Protein AF-A0A7C9DXU3-F1 (afdb_monomer)

Sequence (164 aa):
LSEAEIEELIAELLEVESKAAEAQEALEKESLEKVEREVREELAENLQGDDLEKAVADEMATFREEWEASLDELETESAHLLEQLDGAGIDLPSIYKWIDSRAPNGCCTEAWKKRAHWVGSEITNDVVESIKDAEKHLQILRPVRSKNGKILEEGASGYLGKKV

Organism: Opuntia streptacantha (NCBI:txid393608)

Foldseek 3Di:
DDPVVLVVLLVVLLVLVQVLVVLVVCVDPVNLVVVLVVQLVVLVVPDDDPRSVVSSVVVSVVVNVVSVVSNVVSVVVSVVSVVVCVVVVHDPVVSVVVCLVVPVPDHDDPVVCVVCVCPPDDCDVVNVVVVVVVVVVVCVVDVQDDDPNDTQDQPPVNDRDDDD

Radius of gyration: 26.49 Å; Cα contacts (8 Å, |Δi|>4): 70; chains: 1; bounding box: 81×39×59 Å

Solvent-accessible surface area (backbone atoms only — not comparable to full-atom values): 9588 Å² total; per-residue (Å²): 124,54,74,66,58,49,53,48,53,51,52,50,40,53,51,38,52,52,51,34,52,50,37,52,52,56,68,30,69,71,44,42,55,52,51,52,49,53,50,41,60,61,46,52,78,83,35,61,68,71,63,30,57,49,50,43,51,53,52,55,47,51,55,47,52,54,40,50,52,50,32,55,51,31,54,51,51,41,54,51,50,52,50,55,39,49,75,65,69,50,57,63,72,59,51,54,52,52,51,65,74,52,48,95,79,74,76,85,52,70,75,53,53,68,67,46,67,61,71,85,56,77,84,48,68,70,57,55,51,51,52,52,51,50,50,53,50,48,44,70,78,52,64,77,54,64,63,94,91,43,80,51,81,66,48,99,83,71,55,80,75,78,83,128

pLDDT: mean 78.52, std 17.08, range [33.66, 97.31]

Mean predicted aligned error: 15.47 Å

Nearest PDB structures (foldseek):
  4ilo-assembly1_A  TM=4.794E-01  e=4.467E+00  Chlamydia trachomatis L2/434/Bu
  4ddj-assembly1_A  TM=4.647E-01  e=8.688E+00  Homo sapiens

Secondary structure (DSSP, 8-state):
--HHHHHHHHHHHHHHHHHHHHHHHHTSHHHHHHHHHHHHHHHTTT--THHHHHHHHHHHHHHHHHHHHHHHHHHHHHHHHHHHHHHTT--HHHHHHHHHHHTTTT---HHHHHHHTTTT----HHHHHHHHHHHHHHHHHS---EETTEE----TT-------

InterPro domains:
  IPR044574 ATPase ARIP4-like [PTHR45797] (1-163)

Structure (mmCIF, N/CA/C/O backbone):
data_AF-A0A7C9DXU3-F1
#
_entry.id   AF-A0A7C9DXU3-F1
#
loop_
_atom_site.group_PDB
_atom_site.id
_atom_site.type_symbol
_atom_site.label_atom_id
_atom_site.label_alt_id
_atom_site.label_comp_id
_atom_site.label_asym_id
_atom_site.label_entity_id
_atom_site.label_seq_id
_atom_site.pdbx_PDB_ins_code
_atom_site.Cartn_x
_atom_site.Cartn_y
_atom_site.Cartn_z
_atom_site.occupancy
_atom_site.B_iso_or_equiv
_atom_site.auth_seq_id
_atom_site.auth_comp_id
_atom_site.auth_asym_id
_atom_site.auth_atom_id
_atom_site.pdbx_PDB_model_num
ATOM 1 N N . LEU A 1 1 ? 3.133 -2.333 -30.162 1.00 70.44 1 LEU A N 1
ATOM 2 C CA . LEU A 1 1 ? 2.578 -1.091 -29.602 1.00 70.44 1 LEU A CA 1
ATOM 3 C C . LEU A 1 1 ? 3.208 0.094 -30.314 1.00 70.44 1 LEU A C 1
ATOM 5 O O . LEU A 1 1 ? 4.371 0.009 -30.704 1.00 70.44 1 LEU A O 1
ATOM 9 N N . SER A 1 2 ? 2.437 1.145 -30.551 1.00 83.06 2 SER A N 1
ATOM 10 C CA . SER A 1 2 ? 2.939 2.457 -30.951 1.00 83.06 2 SER A CA 1
ATOM 11 C C . SER A 1 2 ? 3.618 3.153 -29.767 1.00 83.06 2 SER A C 1
ATOM 13 O O . SER A 1 2 ? 3.392 2.786 -28.620 1.00 83.06 2 SER A O 1
ATOM 15 N N . GLU A 1 3 ? 4.440 4.169 -30.031 1.00 78.31 3 GLU A N 1
ATOM 16 C CA . GLU A 1 3 ? 5.101 4.950 -28.973 1.00 78.31 3 GLU A CA 1
ATOM 17 C C . GLU A 1 3 ? 4.089 5.588 -28.005 1.00 78.31 3 GLU A C 1
ATOM 19 O O . GLU A 1 3 ? 4.308 5.569 -26.801 1.00 78.31 3 GLU A O 1
ATOM 24 N N . ALA A 1 4 ? 2.938 6.047 -28.508 1.00 82.69 4 ALA A N 1
ATOM 25 C CA . ALA A 1 4 ? 1.871 6.616 -27.685 1.00 82.69 4 ALA A CA 1
ATOM 26 C C . ALA A 1 4 ? 1.201 5.578 -26.766 1.00 82.69 4 ALA A C 1
ATOM 28 O O . ALA A 1 4 ? 0.966 5.863 -25.599 1.00 82.69 4 ALA A O 1
ATOM 29 N N . GLU A 1 5 ? 0.942 4.366 -27.269 1.00 82.94 5 GLU A N 1
ATOM 30 C CA . GLU A 1 5 ? 0.397 3.263 -26.454 1.00 82.94 5 GLU A CA 1
ATOM 31 C C . GLU A 1 5 ? 1.388 2.836 -25.358 1.00 82.94 5 GLU A C 1
ATOM 33 O O . GLU A 1 5 ? 0.993 2.442 -24.268 1.00 82.94 5 GLU A O 1
ATOM 38 N N . ILE A 1 6 ? 2.693 2.931 -25.632 1.00 81.00 6 ILE A N 1
ATOM 39 C CA . ILE A 1 6 ? 3.739 2.652 -24.644 1.00 81.00 6 ILE A CA 1
ATOM 40 C C . ILE A 1 6 ? 3.765 3.733 -23.560 1.00 81.00 6 ILE A C 1
ATOM 42 O O . ILE A 1 6 ? 3.862 3.412 -22.379 1.00 81.00 6 ILE A O 1
ATOM 46 N N . GLU A 1 7 ? 3.676 5.009 -23.941 1.00 82.38 7 GLU A N 1
ATOM 47 C CA . GLU A 1 7 ? 3.595 6.105 -22.972 1.00 82.38 7 GLU A CA 1
ATOM 48 C C . GLU A 1 7 ? 2.342 6.009 -22.091 1.00 82.38 7 GLU A C 1
ATOM 50 O O . GLU A 1 7 ? 2.424 6.315 -20.902 1.00 82.38 7 GLU A O 1
ATOM 55 N N . GLU A 1 8 ? 1.215 5.560 -22.650 1.00 87.25 8 GLU A N 1
ATOM 56 C CA . GLU A 1 8 ? -0.031 5.318 -21.917 1.00 87.25 8 GLU A CA 1
ATOM 57 C C . GLU A 1 8 ? 0.126 4.193 -20.887 1.00 87.25 8 GLU A C 1
ATOM 59 O O . GLU A 1 8 ? -0.136 4.423 -19.709 1.00 87.25 8 GLU A O 1
ATOM 64 N N . LEU A 1 9 ? 0.674 3.035 -21.279 1.00 87.56 9 LEU A N 1
ATOM 65 C CA . LEU A 1 9 ? 0.946 1.929 -20.349 1.00 87.56 9 LEU A CA 1
ATOM 66 C C . LEU A 1 9 ? 1.915 2.321 -19.228 1.00 87.56 9 LEU A C 1
ATOM 68 O O . LEU A 1 9 ? 1.762 1.889 -18.089 1.00 87.56 9 LEU A O 1
ATOM 72 N N . ILE A 1 10 ? 2.930 3.138 -19.529 1.00 84.44 10 ILE A N 1
ATOM 73 C CA . ILE A 1 10 ? 3.857 3.624 -18.500 1.00 84.44 10 ILE A CA 1
ATOM 74 C C . ILE A 1 10 ? 3.148 4.606 -17.556 1.00 84.44 10 ILE A C 1
ATOM 76 O O . ILE A 1 10 ? 3.414 4.588 -16.356 1.00 84.44 10 ILE A O 1
ATOM 80 N N . ALA A 1 11 ? 2.267 5.470 -18.067 1.00 87.38 11 ALA A N 1
ATOM 81 C CA . ALA A 1 11 ? 1.492 6.382 -17.230 1.00 87.38 11 ALA A CA 1
ATOM 82 C C . ALA A 1 11 ? 0.535 5.623 -16.299 1.00 87.38 11 ALA A C 1
ATOM 84 O O . ALA A 1 11 ? 0.473 5.939 -15.113 1.00 87.38 11 ALA A O 1
ATOM 85 N N . GLU A 1 12 ? -0.141 4.599 -16.820 1.00 90.69 12 GLU A N 1
ATOM 86 C CA . GLU A 1 12 ? -1.017 3.711 -16.053 1.00 90.69 12 GLU A CA 1
ATOM 87 C C . GLU A 1 12 ? -0.231 2.956 -14.973 1.00 90.69 12 GLU A C 1
ATOM 89 O O . GLU A 1 12 ? -0.598 3.000 -13.801 1.00 90.69 12 GLU A O 1
ATOM 94 N N . LEU A 1 13 ? 0.927 2.381 -15.324 1.00 88.38 13 LEU A N 1
ATOM 95 C CA . LEU A 1 13 ? 1.818 1.726 -14.363 1.00 88.38 13 LEU A CA 1
ATOM 96 C C . LEU A 1 13 ? 2.234 2.676 -13.233 1.00 88.38 13 LEU A C 1
ATOM 98 O O . LEU A 1 13 ? 2.216 2.296 -12.068 1.00 88.38 13 LEU A O 1
ATOM 102 N N . LEU A 1 14 ? 2.597 3.919 -13.558 1.00 87.19 14 LEU A N 1
ATOM 103 C CA . LEU A 1 14 ? 2.976 4.913 -12.551 1.00 87.19 14 LEU A CA 1
ATOM 104 C C . LEU A 1 14 ? 1.818 5.272 -11.612 1.00 87.19 14 LEU A C 1
ATOM 106 O O . LEU A 1 14 ? 2.049 5.505 -10.426 1.00 87.19 14 LEU A O 1
ATOM 110 N N . GLU A 1 15 ? 0.590 5.331 -12.125 1.00 88.69 15 GLU A N 1
ATOM 111 C CA . GLU A 1 15 ? -0.597 5.584 -11.310 1.00 88.69 15 GLU A CA 1
ATOM 112 C C . GLU A 1 15 ? -0.886 4.412 -10.363 1.00 88.69 15 GLU A C 1
ATOM 114 O O . GLU A 1 15 ? -1.110 4.634 -9.171 1.00 88.69 15 GLU A O 1
ATOM 119 N N . VAL A 1 16 ? -0.831 3.178 -10.873 1.00 90.75 16 VAL A N 1
ATOM 120 C CA . VAL A 1 16 ? -1.022 1.949 -10.086 1.00 90.75 16 VAL A CA 1
ATOM 121 C C . VAL A 1 16 ? 0.037 1.839 -8.989 1.00 90.75 16 VAL A C 1
ATOM 123 O O . VAL A 1 16 ? -0.306 1.658 -7.824 1.00 90.75 16 VAL A O 1
ATOM 126 N N . GLU A 1 17 ? 1.311 2.050 -9.320 1.00 88.75 17 GLU A N 1
ATOM 127 C CA . GLU A 1 17 ? 2.415 2.049 -8.350 1.00 88.75 17 GLU A CA 1
ATOM 128 C C . GLU A 1 17 ? 2.267 3.155 -7.292 1.00 88.75 17 GLU A C 1
ATOM 130 O O . GLU A 1 17 ? 2.573 2.947 -6.117 1.00 88.75 17 GLU A O 1
ATOM 135 N N . SER A 1 18 ? 1.763 4.335 -7.675 1.00 87.50 18 SER A N 1
ATOM 136 C CA . SER A 1 18 ? 1.481 5.410 -6.715 1.00 87.50 18 SER A CA 1
ATOM 137 C C . SER A 1 18 ? 0.385 5.005 -5.730 1.00 87.50 18 SER A C 1
ATOM 139 O O . SER A 1 18 ? 0.551 5.200 -4.527 1.00 87.50 18 SER A O 1
ATOM 141 N N . LYS A 1 19 ? -0.713 4.416 -6.216 1.00 90.38 19 LYS A N 1
ATOM 142 C CA . LYS A 1 19 ? -1.807 3.923 -5.365 1.00 90.38 19 LYS A CA 1
ATOM 143 C C . LYS A 1 19 ? -1.357 2.764 -4.477 1.00 90.38 19 LYS A C 1
ATOM 145 O O . LYS A 1 19 ? -1.731 2.719 -3.310 1.00 90.38 19 LYS A O 1
ATOM 150 N N . ALA A 1 20 ? -0.520 1.863 -4.995 1.00 90.81 20 ALA A N 1
ATOM 151 C CA . ALA A 1 20 ? 0.042 0.761 -4.218 1.00 90.81 20 ALA A CA 1
ATOM 152 C C . ALA A 1 20 ? 0.905 1.294 -3.066 1.00 90.81 20 ALA A C 1
ATOM 154 O O . ALA A 1 20 ? 0.775 0.842 -1.930 1.00 90.81 20 ALA A O 1
ATOM 155 N N . ALA A 1 21 ? 1.725 2.317 -3.328 1.00 89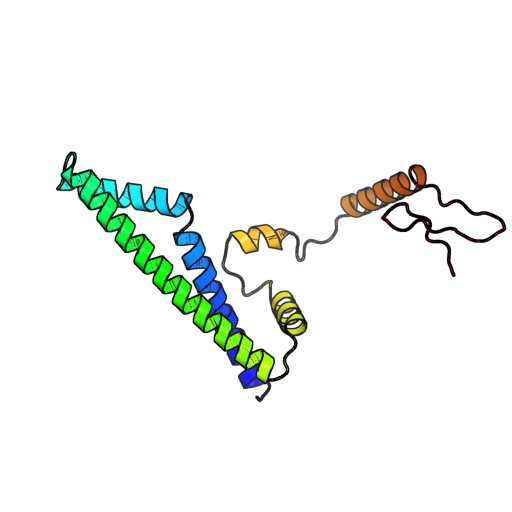.69 21 ALA A N 1
ATOM 156 C CA . ALA A 1 21 ? 2.510 2.980 -2.291 1.00 89.69 21 ALA A CA 1
ATOM 157 C C . ALA A 1 21 ? 1.631 3.663 -1.224 1.00 89.69 21 ALA A C 1
ATOM 159 O O . ALA A 1 21 ? 1.960 3.606 -0.042 1.00 89.69 21 ALA A O 1
ATOM 160 N N . GLU A 1 22 ? 0.512 4.279 -1.615 1.00 89.50 22 GLU A N 1
ATOM 161 C CA . GLU A 1 22 ? -0.457 4.862 -0.674 1.00 89.50 22 GLU A CA 1
ATOM 162 C C . GLU A 1 22 ? -1.141 3.791 0.190 1.00 89.50 22 GLU A C 1
ATOM 164 O O . GLU A 1 22 ? -1.244 3.959 1.406 1.00 89.50 22 GLU A O 1
ATOM 169 N N . ALA A 1 23 ? -1.560 2.670 -0.406 1.00 91.56 23 ALA A N 1
ATOM 170 C CA . ALA A 1 23 ? -2.142 1.544 0.325 1.00 91.56 23 ALA A CA 1
ATOM 171 C C . ALA A 1 23 ? -1.142 0.936 1.325 1.00 91.56 23 ALA A C 1
ATOM 173 O O . ALA A 1 23 ? -1.491 0.660 2.474 1.00 91.56 23 ALA A O 1
ATOM 174 N N . GLN A 1 24 ? 0.126 0.801 0.925 1.00 92.25 24 GLN A N 1
ATOM 175 C CA . GLN A 1 24 ? 1.204 0.378 1.820 1.00 92.25 24 GLN A CA 1
ATOM 176 C C . GLN A 1 24 ? 1.394 1.359 2.985 1.00 92.25 24 GLN A C 1
ATOM 178 O O . GLN A 1 24 ? 1.492 0.919 4.128 1.00 92.25 24 GLN A O 1
ATOM 183 N N . GLU A 1 25 ? 1.392 2.672 2.725 1.00 92.19 25 GLU A N 1
ATOM 184 C CA . GLU A 1 25 ? 1.489 3.711 3.762 1.00 92.19 25 GLU A CA 1
ATOM 185 C C . GLU A 1 25 ? 0.298 3.666 4.737 1.00 92.19 25 GLU A C 1
ATOM 187 O O . GLU A 1 25 ? 0.478 3.823 5.948 1.00 92.19 25 GLU A O 1
ATOM 192 N N . ALA A 1 26 ? -0.916 3.395 4.249 1.00 91.25 26 ALA A N 1
ATOM 193 C CA . ALA A 1 26 ? -2.107 3.234 5.086 1.00 91.25 26 ALA A CA 1
ATOM 194 C C . ALA A 1 26 ? -2.011 2.017 6.028 1.00 91.25 26 ALA A C 1
ATOM 196 O O . ALA A 1 26 ? -2.508 2.066 7.157 1.00 91.25 26 ALA A O 1
ATOM 197 N N . LEU A 1 27 ? -1.327 0.955 5.590 1.00 94.62 27 LEU A N 1
ATOM 198 C CA . LEU A 1 27 ? -1.056 -0.258 6.369 1.00 94.62 27 LEU A CA 1
ATOM 199 C C . LEU A 1 27 ? 0.187 -0.149 7.269 1.00 94.62 27 LEU A C 1
ATOM 201 O O . LEU A 1 27 ? 0.479 -1.071 8.038 1.00 94.62 27 LEU A O 1
ATOM 205 N N . GLU A 1 28 ? 0.925 0.963 7.229 1.00 94.88 28 GLU A N 1
ATOM 206 C CA . GLU A 1 28 ? 2.040 1.174 8.147 1.00 94.88 28 GLU A CA 1
ATOM 207 C C . GLU A 1 28 ? 1.565 1.323 9.596 1.00 94.88 28 GLU A C 1
ATOM 209 O O . GLU A 1 28 ? 0.483 1.825 9.904 1.00 94.88 28 GLU A O 1
ATOM 214 N N . LYS A 1 29 ? 2.432 0.916 10.528 1.00 91.62 29 LYS A N 1
ATOM 215 C CA . LYS A 1 29 ? 2.129 0.901 11.961 1.00 91.62 29 LYS A CA 1
ATOM 216 C C . LYS A 1 29 ? 1.660 2.263 12.490 1.00 91.62 29 LYS A C 1
ATOM 218 O O . LYS A 1 29 ? 0.710 2.307 13.262 1.00 91.62 29 LYS A O 1
ATOM 223 N N . GLU A 1 30 ? 2.326 3.351 12.103 1.00 92.19 30 GLU A N 1
ATOM 224 C CA . GLU A 1 30 ? 1.985 4.704 12.572 1.00 92.19 30 GLU A CA 1
ATOM 225 C C . GLU A 1 30 ? 0.599 5.140 12.071 1.00 92.19 30 GLU A C 1
ATOM 227 O O . GLU A 1 30 ? -0.201 5.676 12.842 1.00 92.19 30 GLU A O 1
ATOM 232 N N . SER A 1 31 ? 0.284 4.840 10.808 1.00 91.62 31 SER A N 1
ATOM 233 C CA . SER A 1 31 ? -1.028 5.084 10.206 1.00 91.62 31 SER A CA 1
ATOM 234 C C . SER A 1 31 ? -2.122 4.283 10.912 1.00 91.62 31 SER A C 1
ATOM 236 O O . SER A 1 31 ? -3.133 4.850 11.326 1.00 91.62 31 SER A O 1
ATOM 238 N N . LEU A 1 32 ? -1.891 2.988 11.141 1.00 94.94 32 LEU A N 1
ATOM 239 C CA . LEU A 1 32 ? -2.841 2.109 11.822 1.00 94.94 32 LEU A CA 1
ATOM 240 C C . LEU A 1 32 ? -3.087 2.521 13.278 1.00 94.94 32 LEU A C 1
ATOM 242 O O . LEU A 1 32 ? -4.233 2.518 13.715 1.00 94.94 32 LEU A O 1
ATOM 246 N N . GLU A 1 33 ? -2.050 2.909 14.025 1.00 94.94 33 GLU A N 1
ATOM 247 C CA . GLU A 1 33 ? -2.197 3.407 15.402 1.00 94.94 33 GLU A CA 1
ATOM 248 C C . GLU A 1 33 ? -3.010 4.710 15.451 1.00 94.94 33 GLU A C 1
ATOM 250 O O . GLU A 1 33 ? -3.786 4.940 16.385 1.00 94.94 33 GLU A O 1
ATOM 255 N N . LYS A 1 34 ? -2.853 5.573 14.439 1.00 96.06 34 LYS A N 1
ATOM 256 C CA . LYS A 1 34 ? -3.644 6.797 14.319 1.00 96.06 34 LYS A CA 1
ATOM 257 C C . LYS A 1 34 ? -5.119 6.478 14.064 1.00 96.06 34 LYS A C 1
ATOM 259 O O . LYS A 1 34 ? -5.954 7.000 14.800 1.00 96.06 34 LYS A O 1
ATOM 264 N N . VAL A 1 35 ? -5.416 5.623 13.085 1.00 95.88 35 VAL A N 1
ATOM 265 C CA . VAL A 1 35 ? -6.791 5.221 12.745 1.00 95.88 35 VAL A CA 1
ATOM 266 C C . VAL A 1 35 ? -7.444 4.475 13.908 1.00 95.88 35 VAL A C 1
ATOM 268 O O . VAL A 1 35 ? -8.563 4.799 14.281 1.00 95.88 35 VAL A O 1
ATOM 271 N N . GLU A 1 36 ? -6.736 3.556 14.569 1.00 95.81 36 GLU A N 1
ATOM 272 C CA . GLU A 1 36 ? -7.269 2.822 15.725 1.00 95.81 36 GLU A CA 1
ATOM 273 C C . GLU A 1 36 ? -7.684 3.761 16.861 1.00 95.81 36 GLU A C 1
ATOM 275 O O . GLU A 1 36 ? -8.703 3.546 17.520 1.00 95.81 36 GLU A O 1
ATOM 280 N N . ARG A 1 37 ? -6.904 4.816 17.107 1.00 96.31 37 ARG A N 1
ATOM 281 C CA . ARG A 1 37 ? -7.255 5.827 18.105 1.00 96.31 37 ARG A CA 1
ATOM 282 C C . ARG A 1 37 ? -8.511 6.597 17.708 1.00 96.31 37 ARG A C 1
ATOM 284 O O . ARG A 1 37 ? -9.372 6.769 18.561 1.00 96.31 37 ARG A O 1
ATOM 291 N N . GLU A 1 38 ? -8.616 7.029 16.454 1.00 96.44 38 GLU A N 1
ATOM 292 C CA . GLU A 1 38 ? -9.798 7.733 15.934 1.00 96.44 38 GLU A CA 1
ATOM 293 C C . GLU A 1 38 ? -11.051 6.843 16.040 1.00 96.44 38 GLU A C 1
ATOM 295 O O . GLU A 1 38 ? -12.041 7.241 16.650 1.00 96.44 38 GLU A O 1
ATOM 300 N N . VAL A 1 39 ? -10.962 5.585 15.596 1.00 95.81 39 VAL A N 1
ATOM 301 C CA . VAL A 1 39 ? -12.036 4.581 15.704 1.00 95.81 39 VAL A CA 1
ATOM 302 C C . VAL A 1 39 ? -12.430 4.328 17.162 1.00 95.81 39 VAL A C 1
ATOM 304 O O . VAL A 1 39 ? -13.614 4.274 17.495 1.00 95.81 39 VAL A O 1
ATOM 307 N N . ARG A 1 40 ? -11.455 4.195 18.071 1.00 96.00 40 ARG A N 1
ATOM 308 C CA . ARG A 1 40 ? -11.734 3.996 19.501 1.00 96.00 40 ARG A CA 1
ATOM 309 C C . ARG A 1 40 ? -12.417 5.215 20.120 1.00 96.00 40 ARG A C 1
ATOM 311 O O . ARG A 1 40 ? -13.314 5.031 20.939 1.00 96.00 40 ARG A O 1
ATOM 318 N N . GLU A 1 41 ? -12.006 6.429 19.758 1.00 96.00 41 GLU A N 1
ATOM 319 C CA . GLU A 1 41 ? -12.636 7.669 20.228 1.00 96.00 41 GLU A CA 1
ATOM 320 C C . GLU A 1 41 ? -14.103 7.756 19.775 1.00 96.00 41 GLU A C 1
ATOM 322 O O . GLU A 1 41 ? -14.970 8.039 20.603 1.00 96.00 41 GLU A O 1
ATOM 327 N N . GLU A 1 42 ? -14.398 7.426 18.515 1.00 95.12 42 GLU A N 1
ATOM 328 C CA . GLU A 1 42 ? -15.762 7.432 17.968 1.00 95.12 42 GLU A CA 1
ATOM 329 C C . GLU A 1 42 ? -16.657 6.351 18.595 1.00 95.12 42 GLU A C 1
ATOM 331 O O . GLU A 1 42 ? -17.787 6.616 19.017 1.00 95.12 42 GLU A O 1
ATOM 336 N N . LEU A 1 43 ? -16.160 5.118 18.713 1.00 94.94 43 LEU A N 1
ATOM 337 C CA . LEU A 1 43 ? -16.944 4.009 19.260 1.00 94.94 43 LEU A CA 1
ATOM 338 C C . LEU A 1 43 ? -17.197 4.150 20.768 1.00 94.94 43 LEU A C 1
ATOM 340 O O . LEU A 1 43 ? -18.233 3.692 21.262 1.00 94.94 43 LEU A O 1
ATOM 344 N N . ALA A 1 44 ? -16.300 4.815 21.502 1.00 94.94 44 ALA A N 1
ATOM 345 C CA . ALA A 1 44 ? -16.444 5.054 22.938 1.00 94.94 44 ALA A CA 1
ATOM 346 C C . ALA A 1 44 ? -17.627 5.973 23.295 1.00 94.94 44 ALA A C 1
ATOM 348 O O . ALA A 1 44 ? -18.047 6.004 24.456 1.00 94.94 44 ALA A O 1
ATOM 349 N N . GLU A 1 45 ? -18.202 6.695 22.325 1.00 94.56 45 GLU A N 1
ATOM 350 C CA . GLU A 1 45 ? -19.436 7.460 22.538 1.00 94.56 45 GLU A CA 1
ATOM 351 C C . GLU A 1 45 ? -20.635 6.550 22.851 1.00 94.56 45 GLU A C 1
ATOM 353 O O . GLU A 1 45 ? -21.540 6.947 23.590 1.00 94.56 45 GLU A O 1
ATOM 358 N N . ASN A 1 46 ? -20.634 5.322 22.316 1.00 93.62 46 ASN A N 1
ATOM 359 C CA . ASN A 1 46 ? -21.776 4.405 22.362 1.00 93.62 46 ASN A CA 1
ATOM 360 C C . ASN A 1 46 ? -21.471 3.063 23.050 1.00 93.62 46 ASN A C 1
ATOM 362 O O . ASN A 1 46 ? -22.399 2.394 23.509 1.00 93.62 46 ASN A O 1
ATOM 366 N N . LEU A 1 47 ? -20.198 2.666 23.134 1.00 94.38 47 LEU A N 1
ATOM 367 C CA . LEU A 1 47 ? -19.745 1.377 23.665 1.00 94.38 47 LEU A CA 1
ATOM 368 C C . LEU A 1 47 ? -18.743 1.566 24.810 1.00 94.38 47 LEU A C 1
ATOM 370 O O . LEU A 1 47 ? -18.038 2.569 24.886 1.00 94.38 47 LEU A O 1
ATOM 374 N N . GLN A 1 48 ? -18.665 0.592 25.720 1.00 94.75 48 GLN A N 1
ATOM 375 C CA . GLN A 1 48 ? -17.735 0.616 26.854 1.00 94.75 48 GLN A CA 1
ATOM 376 C C . GLN A 1 48 ? -17.196 -0.783 27.165 1.00 94.75 48 GLN A C 1
ATOM 378 O O . GLN A 1 48 ? -17.865 -1.785 26.921 1.00 94.75 48 GLN A O 1
ATOM 383 N N . GLY A 1 49 ? -16.006 -0.840 27.770 1.00 93.38 49 GLY A N 1
ATOM 384 C CA . GLY A 1 49 ? -15.402 -2.089 28.239 1.00 93.38 49 GLY A CA 1
ATOM 385 C C . GLY A 1 49 ? -15.126 -3.074 27.102 1.00 93.38 49 GLY A C 1
ATOM 386 O O . GLY A 1 49 ? -14.650 -2.679 26.042 1.00 93.38 49 GLY A O 1
ATOM 387 N N . ASP A 1 50 ? -15.438 -4.349 27.323 1.00 94.50 50 ASP A N 1
ATOM 388 C CA . ASP A 1 50 ? -15.137 -5.426 26.371 1.00 94.50 50 ASP A CA 1
ATOM 389 C C . ASP A 1 50 ? -15.880 -5.270 25.031 1.00 94.50 50 ASP A C 1
ATOM 391 O O . ASP A 1 50 ? -15.344 -5.645 23.989 1.00 94.50 50 ASP A O 1
ATOM 395 N N . ASP A 1 51 ? -17.080 -4.678 25.036 1.00 94.44 51 ASP A N 1
ATOM 396 C CA . ASP A 1 51 ? -17.851 -4.425 23.811 1.00 94.44 51 ASP A CA 1
ATOM 397 C C . ASP A 1 51 ? -17.173 -3.366 22.926 1.00 94.44 51 ASP A C 1
ATOM 399 O O . ASP A 1 51 ? -17.194 -3.480 21.701 1.00 94.44 51 ASP A O 1
ATOM 403 N N . LEU A 1 52 ? -16.527 -2.366 23.541 1.00 94.25 52 LEU A N 1
ATOM 404 C CA . LEU A 1 52 ? -15.742 -1.355 22.829 1.00 94.25 52 LEU A CA 1
ATOM 405 C C . LEU A 1 52 ? -14.477 -1.968 22.225 1.00 94.25 52 LEU A C 1
ATOM 407 O O . L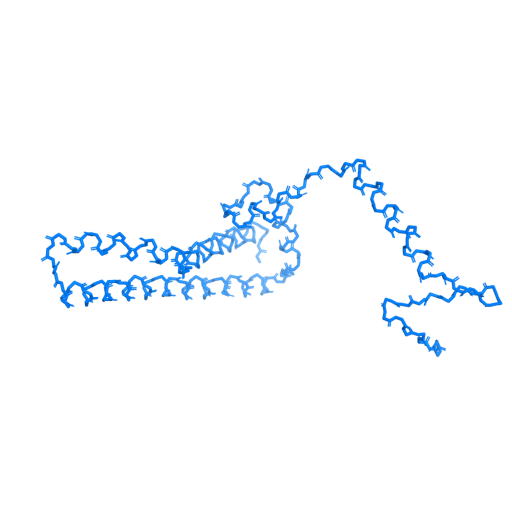EU A 1 52 ? -14.214 -1.774 21.044 1.00 94.25 52 LEU A O 1
ATOM 411 N N . GLU A 1 53 ? -13.712 -2.729 23.011 1.00 95.69 53 GLU A N 1
ATOM 412 C CA . GLU A 1 53 ? -12.474 -3.351 22.523 1.00 95.69 53 GLU A CA 1
ATOM 413 C C . GLU A 1 53 ? -12.745 -4.344 21.389 1.00 95.69 53 GLU A C 1
ATOM 415 O O . GLU A 1 53 ? -11.991 -4.397 20.417 1.00 95.69 53 GLU A O 1
ATOM 420 N N . LYS A 1 54 ? -13.854 -5.090 21.467 1.00 96.25 54 LYS A N 1
ATOM 421 C CA . LYS A 1 54 ? -14.273 -5.977 20.384 1.00 96.25 54 LYS A CA 1
ATOM 422 C C . LYS A 1 54 ? -14.646 -5.198 19.121 1.00 96.25 54 LYS A C 1
ATOM 424 O O . LYS A 1 54 ? -14.173 -5.551 18.049 1.00 96.25 54 LYS A O 1
ATOM 429 N N . ALA A 1 55 ? -15.454 -4.145 19.243 1.00 95.81 55 ALA A N 1
ATOM 430 C CA . ALA A 1 55 ? -15.857 -3.344 18.090 1.00 95.81 55 ALA A CA 1
ATOM 431 C C . ALA A 1 55 ? -14.657 -2.658 17.418 1.00 95.81 55 ALA A C 1
ATOM 433 O O . ALA A 1 55 ? -14.538 -2.705 16.201 1.00 95.81 55 ALA A O 1
ATOM 434 N N . VAL A 1 56 ? -13.720 -2.103 18.198 1.00 95.62 56 VAL A N 1
ATOM 435 C CA . VAL A 1 56 ? -12.473 -1.530 17.661 1.00 95.62 56 VAL A CA 1
ATOM 436 C C . VAL A 1 56 ? -11.655 -2.593 16.927 1.00 95.62 56 VAL A C 1
ATOM 438 O O . VAL A 1 56 ? -11.144 -2.329 15.842 1.00 95.62 56 VAL A O 1
ATOM 441 N N . ALA A 1 57 ? -11.528 -3.799 17.489 1.00 96.31 57 ALA A N 1
ATOM 442 C CA . ALA A 1 57 ? -10.794 -4.881 16.841 1.00 96.31 57 ALA A CA 1
ATOM 443 C C . ALA A 1 57 ? -11.449 -5.327 15.522 1.00 96.31 57 ALA A C 1
ATOM 445 O O . ALA A 1 57 ? -10.731 -5.520 14.542 1.00 96.31 57 ALA A O 1
ATOM 446 N N . ASP A 1 58 ? -12.778 -5.457 15.495 1.00 97.12 58 ASP A N 1
ATOM 447 C CA . ASP A 1 58 ? -13.546 -5.864 14.312 1.00 97.12 58 ASP A CA 1
ATOM 448 C C . ASP A 1 58 ? -13.466 -4.794 13.195 1.00 97.12 58 ASP A C 1
ATOM 450 O O . ASP A 1 58 ? -13.203 -5.125 12.036 1.00 97.12 58 ASP A O 1
ATOM 454 N N . GLU A 1 59 ? -13.600 -3.506 13.534 1.00 95.62 59 GLU A N 1
ATOM 455 C CA . GLU A 1 59 ? -13.452 -2.392 12.581 1.00 95.62 59 GLU A CA 1
ATOM 456 C C . GLU A 1 59 ? -12.021 -2.301 12.035 1.00 95.62 59 GLU A C 1
ATOM 458 O O . GLU A 1 59 ? -11.809 -2.224 10.827 1.00 95.62 59 GLU A O 1
ATOM 463 N N . MET A 1 60 ? -11.006 -2.392 12.902 1.00 97.31 60 MET A N 1
ATOM 464 C CA . MET A 1 60 ? -9.607 -2.354 12.464 1.00 97.31 60 MET A CA 1
ATOM 465 C C . MET A 1 60 ? -9.193 -3.593 11.665 1.00 97.31 60 MET A C 1
ATOM 467 O O . MET A 1 60 ? -8.253 -3.517 10.872 1.00 97.31 60 MET A O 1
ATOM 471 N N . ALA A 1 61 ? -9.833 -4.743 11.895 1.00 97.25 61 ALA A N 1
ATOM 472 C CA . ALA A 1 61 ? -9.656 -5.926 11.059 1.00 97.25 61 ALA A CA 1
ATOM 473 C C . ALA A 1 61 ? -10.237 -5.681 9.663 1.00 97.25 61 ALA A C 1
ATOM 475 O O . ALA A 1 61 ? -9.520 -5.854 8.685 1.00 97.25 61 ALA A O 1
ATOM 476 N N . THR A 1 62 ? -11.470 -5.175 9.585 1.00 96.88 62 THR A N 1
ATOM 477 C CA . THR A 1 62 ? -12.134 -4.836 8.315 1.00 96.88 62 THR A CA 1
ATOM 478 C C . THR A 1 62 ? -11.330 -3.804 7.522 1.00 96.88 62 THR A C 1
ATOM 480 O O . THR A 1 62 ? -11.031 -4.022 6.354 1.00 96.88 62 THR A O 1
ATOM 483 N N . PHE A 1 63 ? -10.882 -2.728 8.174 1.00 95.06 63 PHE A N 1
ATOM 484 C CA . PHE A 1 63 ? -10.046 -1.699 7.551 1.00 95.06 63 PHE A CA 1
ATOM 485 C C . PHE A 1 63 ? -8.758 -2.282 6.956 1.00 95.06 63 PHE A C 1
ATOM 487 O O . PHE A 1 63 ? -8.384 -1.952 5.834 1.00 95.06 63 PHE A O 1
ATOM 494 N N . ARG A 1 64 ? -8.069 -3.163 7.696 1.00 96.19 64 ARG A N 1
ATOM 495 C CA . ARG A 1 64 ? -6.860 -3.829 7.193 1.00 96.19 64 ARG A CA 1
ATOM 496 C C . ARG A 1 64 ? -7.167 -4.739 6.013 1.00 96.19 64 ARG A C 1
ATOM 498 O O . ARG A 1 64 ? -6.470 -4.642 5.014 1.00 96.19 64 ARG A O 1
ATOM 505 N N . GLU A 1 65 ? -8.207 -5.562 6.109 1.00 97.12 65 GLU A N 1
ATOM 506 C CA . GLU A 1 65 ? -8.616 -6.463 5.027 1.00 97.12 65 GLU A CA 1
ATOM 507 C C . GLU A 1 65 ? -8.953 -5.696 3.738 1.00 97.12 65 GLU A C 1
ATOM 509 O O . GLU A 1 65 ? -8.557 -6.121 2.657 1.00 97.12 65 GLU A O 1
ATOM 514 N N . GLU A 1 66 ? -9.630 -4.548 3.831 1.00 95.94 66 GLU A N 1
ATOM 515 C CA . GLU A 1 66 ? -9.953 -3.707 2.670 1.00 95.94 66 GLU A CA 1
ATOM 516 C C . GLU A 1 66 ? -8.702 -3.128 1.995 1.00 95.94 66 GLU A C 1
ATOM 518 O O . GLU A 1 66 ? -8.588 -3.148 0.765 1.00 95.94 66 GLU A O 1
ATOM 523 N N . TRP A 1 67 ? -7.745 -2.634 2.784 1.00 96.88 67 TRP A N 1
ATOM 524 C CA . TRP A 1 67 ? -6.485 -2.113 2.254 1.00 96.88 67 TRP A CA 1
ATOM 525 C C . TRP A 1 67 ? -5.569 -3.210 1.714 1.00 96.88 67 TRP A C 1
ATOM 527 O O . TRP A 1 67 ? -4.947 -3.005 0.676 1.00 96.88 67 TRP A O 1
ATOM 537 N N . GLU A 1 68 ? -5.505 -4.369 2.371 1.00 95.75 68 GLU A N 1
ATOM 538 C CA . GLU A 1 68 ? -4.760 -5.538 1.892 1.00 95.75 68 GLU A CA 1
ATOM 539 C C . GLU A 1 68 ? -5.347 -6.052 0.573 1.00 95.75 68 GLU A C 1
ATOM 541 O O . GLU A 1 68 ? -4.608 -6.246 -0.386 1.00 95.75 68 GLU A O 1
ATOM 546 N N . ALA A 1 69 ? -6.675 -6.171 0.470 1.00 96.38 69 ALA A N 1
ATOM 547 C CA . ALA A 1 69 ? -7.334 -6.560 -0.775 1.00 96.38 69 ALA A CA 1
ATOM 548 C C . ALA A 1 69 ? -7.085 -5.550 -1.909 1.00 96.38 69 ALA A C 1
ATOM 550 O O . ALA A 1 69 ? -6.843 -5.945 -3.049 1.00 96.38 69 ALA A O 1
ATOM 551 N N . SER A 1 70 ? -7.116 -4.251 -1.593 1.00 95.56 70 SER A N 1
ATOM 552 C CA . SER A 1 70 ? -6.801 -3.194 -2.561 1.00 95.56 70 SER A CA 1
ATOM 553 C C . SER A 1 70 ? -5.340 -3.260 -3.014 1.00 95.56 70 SER A C 1
ATOM 555 O O . SER A 1 70 ? -5.051 -3.073 -4.193 1.00 95.56 70 SER A O 1
ATOM 557 N N . LEU A 1 71 ? -4.412 -3.543 -2.094 1.00 94.81 71 LEU A N 1
ATOM 558 C CA . LEU A 1 71 ? -2.997 -3.707 -2.412 1.00 94.81 71 LEU A CA 1
ATOM 559 C C . LEU A 1 71 ? -2.764 -4.934 -3.303 1.00 94.81 71 LEU A C 1
ATOM 561 O O . LEU A 1 71 ? -2.078 -4.809 -4.312 1.00 94.81 71 LEU A O 1
ATOM 565 N N . ASP A 1 72 ? -3.384 -6.075 -2.994 1.00 96.56 72 ASP A N 1
ATOM 566 C CA . ASP A 1 72 ? -3.295 -7.298 -3.803 1.00 96.56 72 ASP A CA 1
ATOM 567 C C . ASP A 1 72 ? -3.788 -7.073 -5.248 1.00 96.56 72 ASP A C 1
ATOM 569 O O . ASP A 1 72 ? -3.187 -7.568 -6.211 1.00 96.56 72 ASP A O 1
ATOM 573 N N . GLU A 1 73 ? -4.879 -6.317 -5.425 1.00 96.88 73 GLU A N 1
ATOM 574 C CA . GLU A 1 73 ? -5.404 -5.952 -6.747 1.00 96.88 73 GLU A CA 1
ATOM 575 C C . GLU A 1 73 ? -4.412 -5.069 -7.516 1.00 96.88 73 GLU A C 1
ATOM 577 O O . GLU A 1 73 ? -4.074 -5.383 -8.660 1.00 96.88 73 GLU A O 1
ATOM 582 N N . LEU A 1 74 ? -3.881 -4.025 -6.871 1.00 95.38 74 LEU A N 1
ATOM 583 C CA . LEU A 1 74 ? -2.903 -3.110 -7.469 1.00 95.38 74 LEU A CA 1
ATOM 584 C C . LEU A 1 74 ? -1.583 -3.813 -7.818 1.00 95.38 74 LEU A C 1
ATOM 586 O O . LEU A 1 74 ? -1.002 -3.551 -8.870 1.00 95.38 74 LEU A O 1
ATOM 590 N N . GLU A 1 75 ? -1.110 -4.737 -6.980 1.00 93.62 75 GLU A N 1
ATOM 591 C CA . GLU A 1 75 ? 0.083 -5.543 -7.264 1.00 93.62 75 GLU A CA 1
ATOM 592 C C . GLU A 1 75 ? -0.145 -6.487 -8.453 1.00 93.62 75 GLU A C 1
ATOM 594 O O . GLU A 1 75 ? 0.738 -6.657 -9.300 1.00 93.62 75 GLU A O 1
ATOM 599 N N . THR A 1 76 ? -1.347 -7.061 -8.566 1.00 95.44 76 THR A N 1
ATOM 600 C CA . THR A 1 76 ? -1.733 -7.895 -9.713 1.00 95.44 76 THR A CA 1
ATOM 601 C C . THR A 1 76 ? -1.805 -7.073 -11.002 1.00 95.44 76 THR A C 1
ATOM 603 O O . THR A 1 76 ? -1.316 -7.511 -12.047 1.00 95.44 76 THR A O 1
ATOM 606 N N . GLU A 1 77 ? -2.385 -5.875 -10.937 1.00 94.75 77 GLU A N 1
ATOM 607 C CA . GLU A 1 77 ? -2.478 -4.944 -12.062 1.00 94.75 77 GLU A CA 1
ATOM 608 C C . GLU A 1 77 ? -1.092 -4.458 -12.507 1.00 94.75 77 GLU A C 1
ATOM 610 O O . GLU A 1 77 ? -0.768 -4.529 -13.695 1.00 94.75 77 GLU A O 1
ATOM 615 N N . SER A 1 78 ? -0.227 -4.072 -11.561 1.00 90.88 78 SER A N 1
ATOM 616 C CA . SER A 1 78 ? 1.166 -3.701 -11.842 1.00 90.88 78 SER A CA 1
ATOM 617 C C . SER A 1 78 ? 1.918 -4.841 -12.534 1.00 90.88 78 SER A C 1
ATOM 619 O O . SER A 1 78 ? 2.543 -4.636 -13.581 1.00 90.88 78 SER A O 1
ATOM 621 N N . ALA A 1 79 ? 1.795 -6.074 -12.028 1.00 92.00 79 ALA A N 1
ATOM 622 C CA . ALA A 1 79 ? 2.424 -7.238 -12.647 1.00 92.00 79 ALA A CA 1
ATOM 623 C C . ALA A 1 79 ? 1.941 -7.456 -14.092 1.00 92.00 79 ALA A C 1
ATOM 625 O O . ALA A 1 79 ? 2.747 -7.759 -14.976 1.00 92.00 79 ALA A O 1
ATOM 626 N N . HIS A 1 80 ? 0.645 -7.256 -14.351 1.00 93.31 80 HIS A N 1
ATOM 627 C CA . HIS A 1 80 ? 0.078 -7.374 -15.691 1.00 93.31 80 HIS A CA 1
ATOM 628 C C . HIS A 1 80 ? 0.586 -6.284 -16.648 1.00 93.31 80 HIS A C 1
ATOM 630 O O . HIS A 1 80 ? 0.928 -6.577 -17.796 1.00 93.31 80 HIS A O 1
ATOM 636 N N . LEU A 1 81 ? 0.674 -5.033 -16.191 1.00 91.12 81 LEU A N 1
ATOM 637 C CA . LEU A 1 81 ? 1.212 -3.920 -16.980 1.00 91.12 81 LEU A CA 1
ATOM 638 C C . LEU A 1 81 ? 2.691 -4.137 -17.318 1.00 91.12 81 LEU A C 1
ATOM 640 O O . LEU A 1 81 ? 3.108 -3.932 -18.460 1.00 91.12 81 LEU A O 1
ATOM 644 N N . LEU A 1 82 ? 3.479 -4.629 -16.361 1.00 89.38 82 LEU A N 1
ATOM 645 C CA . LEU A 1 82 ? 4.878 -4.989 -16.585 1.00 89.38 82 LEU A CA 1
ATOM 646 C C . LEU A 1 82 ? 5.033 -6.123 -17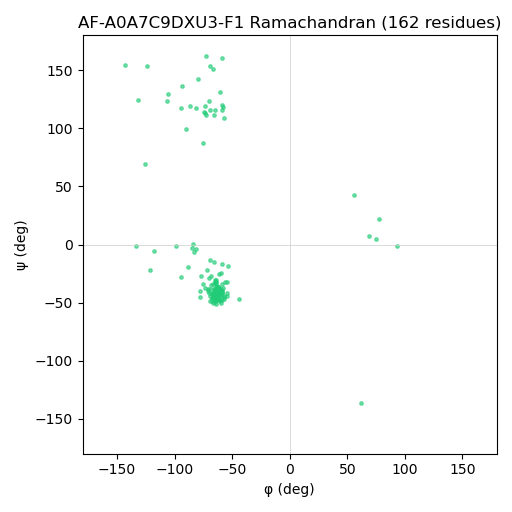.609 1.00 89.38 82 LEU A C 1
ATOM 648 O O . LEU A 1 82 ? 5.910 -6.040 -18.468 1.00 89.38 82 LEU A O 1
ATOM 652 N N . GLU A 1 83 ? 4.173 -7.145 -17.573 1.00 90.75 83 GLU A N 1
ATOM 653 C CA . GLU A 1 83 ? 4.167 -8.222 -18.574 1.00 90.75 83 GLU A CA 1
ATOM 654 C C . GLU A 1 83 ? 3.836 -7.694 -19.980 1.00 90.75 83 GLU A C 1
ATOM 656 O O . GLU A 1 83 ? 4.466 -8.094 -20.962 1.00 90.75 83 GLU A O 1
ATOM 661 N N . GLN 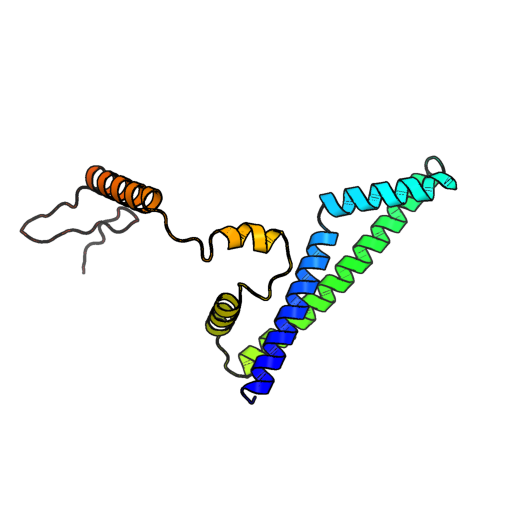A 1 84 ? 2.892 -6.753 -20.099 1.00 89.75 84 GLN A N 1
ATOM 662 C CA . GLN A 1 84 ? 2.575 -6.112 -21.379 1.00 89.75 84 GLN A CA 1
ATOM 663 C C . GLN A 1 84 ? 3.753 -5.294 -21.927 1.00 89.75 84 GLN A C 1
ATOM 665 O O . GLN A 1 84 ? 4.043 -5.351 -23.127 1.00 89.75 84 GLN A O 1
ATOM 670 N N . LEU A 1 85 ? 4.454 -4.561 -21.057 1.00 86.75 85 LEU A N 1
ATOM 671 C CA . LEU A 1 85 ? 5.635 -3.776 -21.421 1.00 86.75 85 LEU A CA 1
ATOM 672 C C . LEU A 1 85 ? 6.807 -4.678 -21.848 1.00 86.75 85 LEU A C 1
ATOM 674 O O . LEU A 1 85 ? 7.450 -4.403 -22.866 1.00 86.75 85 LEU A O 1
ATOM 678 N N . ASP A 1 86 ? 7.037 -5.788 -21.142 1.00 86.12 86 ASP A N 1
ATOM 679 C CA . ASP A 1 86 ? 8.040 -6.795 -21.518 1.00 86.12 86 ASP A CA 1
A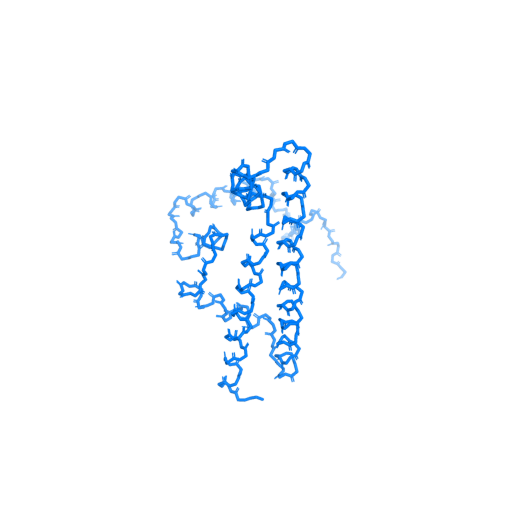TOM 680 C C . ASP A 1 86 ? 7.679 -7.483 -22.847 1.00 86.12 86 ASP A C 1
ATOM 682 O O . ASP A 1 86 ? 8.509 -7.588 -23.753 1.00 86.12 86 ASP A O 1
ATOM 686 N N . GLY A 1 87 ? 6.405 -7.845 -23.041 1.00 85.62 87 GLY A N 1
ATOM 687 C CA . GLY A 1 87 ? 5.888 -8.401 -24.296 1.00 85.62 87 GLY A CA 1
ATOM 688 C C . GLY A 1 87 ? 6.009 -7.447 -25.492 1.00 85.62 87 GLY A C 1
ATOM 689 O O . GLY A 1 87 ? 6.119 -7.889 -26.640 1.00 85.62 87 GLY A O 1
ATOM 690 N N . ALA A 1 88 ? 6.048 -6.137 -25.239 1.00 84.56 88 ALA A N 1
ATOM 691 C CA . ALA A 1 88 ? 6.333 -5.109 -26.236 1.00 84.56 88 ALA A CA 1
ATOM 692 C C . ALA A 1 88 ? 7.836 -4.920 -26.522 1.00 84.56 88 ALA A C 1
ATOM 694 O O . ALA A 1 88 ? 8.193 -4.151 -27.419 1.00 84.56 88 ALA A O 1
ATOM 695 N N . GLY A 1 89 ? 8.710 -5.633 -25.806 1.00 81.25 89 GLY A N 1
ATOM 696 C CA . GLY A 1 89 ? 10.163 -5.563 -25.942 1.00 81.25 89 GLY A CA 1
ATOM 697 C C . GLY A 1 89 ? 10.779 -4.334 -25.278 1.00 81.25 89 GLY A C 1
ATOM 698 O O . GLY A 1 89 ? 11.864 -3.906 -25.684 1.00 81.25 89 GLY A O 1
ATOM 699 N N . ILE A 1 90 ? 10.089 -3.733 -24.305 1.00 78.88 90 ILE A N 1
ATOM 700 C CA . ILE A 1 90 ? 10.591 -2.569 -23.583 1.00 78.88 90 ILE A CA 1
ATOM 701 C C . ILE A 1 90 ? 11.452 -3.049 -22.422 1.00 78.88 90 ILE A C 1
ATOM 703 O O . ILE A 1 90 ? 11.000 -3.720 -21.502 1.00 78.88 90 ILE A O 1
ATOM 707 N N . ASP A 1 91 ? 12.715 -2.651 -22.457 1.00 78.56 91 ASP A N 1
ATOM 708 C CA . ASP A 1 91 ? 13.670 -2.920 -21.394 1.00 78.56 91 ASP A CA 1
ATOM 709 C C . ASP A 1 91 ? 13.310 -2.113 -20.128 1.00 78.56 91 ASP A C 1
ATOM 711 O O . ASP A 1 91 ? 13.371 -0.881 -20.130 1.00 78.56 91 ASP A O 1
ATOM 715 N N . LEU A 1 92 ? 12.967 -2.799 -19.032 1.00 71.38 92 LEU A N 1
ATOM 716 C CA . LEU A 1 92 ? 12.701 -2.219 -17.702 1.00 71.38 92 LEU A CA 1
ATOM 717 C C . LEU A 1 92 ? 13.735 -1.152 -17.267 1.00 71.38 92 LEU A C 1
ATOM 719 O O . LEU A 1 92 ? 13.335 -0.064 -16.850 1.00 71.38 92 LEU A O 1
ATOM 723 N N . PRO A 1 93 ? 15.060 -1.379 -17.393 1.00 78.06 93 PRO A N 1
ATOM 724 C CA . PRO A 1 93 ? 16.070 -0.350 -17.139 1.00 78.06 93 PRO A CA 1
ATOM 725 C C . PRO A 1 93 ? 15.881 0.947 -17.935 1.00 78.06 93 PRO A C 1
ATOM 727 O O . PRO A 1 93 ? 16.242 2.023 -17.458 1.00 78.06 93 PRO A O 1
ATOM 730 N N . SER A 1 94 ? 15.344 0.866 -19.149 1.00 72.12 94 SER A N 1
ATOM 731 C CA . SER A 1 94 ? 15.046 2.029 -19.987 1.00 72.12 94 SER A CA 1
ATOM 732 C C . SER A 1 94 ? 13.795 2.774 -19.504 1.00 72.12 94 SER A C 1
ATOM 734 O O . SER A 1 94 ? 13.788 4.005 -19.535 1.00 72.12 94 SER A O 1
ATOM 736 N N . ILE A 1 95 ? 12.803 2.058 -18.962 1.00 71.50 95 ILE A N 1
ATOM 737 C CA . ILE A 1 95 ? 11.629 2.641 -18.290 1.00 71.50 95 ILE A CA 1
ATOM 738 C C . ILE A 1 95 ? 12.063 3.400 -17.037 1.00 71.50 95 ILE A C 1
ATOM 740 O O . ILE A 1 95 ? 11.753 4.579 -16.902 1.00 71.50 95 ILE A O 1
ATOM 744 N N . TYR A 1 96 ? 12.853 2.782 -16.155 1.00 71.88 96 TYR A N 1
ATOM 745 C CA . TYR A 1 96 ? 13.320 3.453 -14.937 1.00 71.88 96 TYR A CA 1
ATOM 746 C C . TYR A 1 96 ? 14.164 4.696 -15.241 1.00 71.88 96 TYR A C 1
ATOM 748 O O . TYR A 1 96 ? 13.974 5.732 -14.613 1.00 71.88 96 TYR A O 1
ATOM 756 N N . LYS A 1 97 ? 15.019 4.654 -16.275 1.00 71.88 97 LYS A N 1
ATOM 757 C CA . LYS A 1 97 ? 15.738 5.851 -16.751 1.00 71.88 97 LYS A CA 1
ATOM 758 C C . LYS A 1 97 ? 14.798 6.950 -17.245 1.00 71.88 97 LYS A C 1
ATOM 760 O O . LYS A 1 97 ? 15.080 8.130 -17.046 1.00 71.88 97 LYS A O 1
ATOM 765 N N . TRP A 1 98 ? 13.711 6.583 -17.919 1.00 69.12 98 TRP A N 1
ATOM 766 C CA . TRP A 1 98 ? 12.713 7.535 -18.398 1.00 69.12 98 TRP A CA 1
ATOM 767 C C . TRP A 1 98 ? 11.919 8.149 -17.238 1.00 69.12 98 TRP A C 1
ATOM 769 O O . TRP A 1 98 ? 11.749 9.369 -17.207 1.00 69.12 98 TRP A O 1
ATOM 779 N N . ILE A 1 99 ? 11.538 7.347 -16.240 1.00 68.19 99 ILE A N 1
ATOM 780 C CA . ILE A 1 99 ? 10.900 7.806 -14.997 1.00 68.19 99 ILE A CA 1
ATOM 781 C C . ILE A 1 99 ? 11.823 8.786 -14.260 1.00 68.19 99 ILE A C 1
ATOM 783 O O . ILE A 1 99 ? 11.417 9.915 -13.979 1.00 68.19 99 ILE A O 1
ATOM 787 N N . ASP A 1 100 ? 13.090 8.416 -14.052 1.00 66.62 100 ASP A N 1
ATOM 788 C CA . ASP A 1 100 ? 14.101 9.272 -13.416 1.00 66.62 100 ASP A CA 1
ATOM 789 C C . ASP A 1 100 ? 14.312 10.592 -14.175 1.00 66.62 100 ASP A C 1
ATOM 791 O O . ASP A 1 100 ? 14.533 11.644 -13.575 1.00 66.62 100 ASP A O 1
ATOM 795 N N . SER A 1 101 ? 14.202 10.574 -15.506 1.00 65.75 101 SER A N 1
ATOM 796 C CA . SER A 1 101 ? 14.328 11.785 -16.325 1.00 65.75 101 SER A CA 1
ATOM 797 C C . SER A 1 101 ? 13.133 12.745 -16.209 1.00 65.75 101 SER A C 1
ATOM 799 O O . SER A 1 101 ? 13.286 13.941 -16.466 1.00 65.75 101 SER A O 1
ATOM 801 N N . ARG A 1 102 ? 11.952 12.252 -15.797 1.00 57.66 102 ARG A N 1
ATOM 802 C CA . ARG A 1 102 ? 10.713 13.035 -15.584 1.00 57.66 102 ARG A CA 1
ATOM 803 C C . ARG A 1 102 ? 10.461 13.395 -14.109 1.00 57.66 102 ARG A C 1
ATOM 805 O O . ARG A 1 102 ? 9.521 14.128 -13.796 1.00 57.66 102 ARG A O 1
ATOM 812 N N . ALA A 1 103 ? 11.340 12.945 -13.218 1.00 55.22 103 ALA A N 1
ATOM 813 C CA . ALA A 1 103 ? 11.177 12.928 -11.771 1.00 55.22 103 ALA A CA 1
ATOM 814 C C . ALA A 1 103 ? 10.960 14.277 -11.034 1.00 55.22 103 ALA A C 1
ATOM 816 O O . ALA A 1 103 ? 10.326 14.245 -9.980 1.00 55.22 103 ALA A O 1
ATOM 817 N N . PRO A 1 104 ? 11.366 15.475 -11.517 1.00 54.47 104 PRO A N 1
ATOM 818 C CA . PRO A 1 104 ? 11.041 16.701 -10.780 1.00 54.47 104 PRO A CA 1
ATOM 819 C C . PRO A 1 104 ? 9.544 17.072 -10.789 1.00 54.47 104 PRO A C 1
ATOM 821 O O . PRO A 1 104 ? 9.142 17.908 -9.984 1.00 54.47 104 PRO A O 1
ATOM 824 N N . ASN A 1 105 ? 8.709 16.462 -11.645 1.00 53.47 105 ASN A N 1
ATOM 825 C CA . ASN A 1 105 ? 7.336 16.937 -11.881 1.00 53.47 105 ASN A CA 1
ATOM 826 C C . ASN A 1 105 ? 6.207 15.950 -11.512 1.00 53.47 105 ASN A C 1
ATOM 828 O O . ASN A 1 105 ? 5.048 16.338 -11.631 1.00 53.47 105 ASN A O 1
ATOM 832 N N . GLY A 1 106 ? 6.498 14.703 -11.110 1.00 52.50 106 GLY A N 1
ATOM 833 C CA . GLY A 1 106 ? 5.481 13.632 -11.095 1.00 52.50 106 GLY A CA 1
ATOM 834 C C . GLY A 1 106 ? 5.372 12.746 -9.850 1.00 52.50 106 GLY A C 1
ATOM 835 O O . GLY A 1 106 ? 4.513 11.874 -9.837 1.00 52.50 106 GLY A O 1
ATOM 836 N N . CYS A 1 107 ? 6.199 12.918 -8.815 1.00 53.53 107 CYS A N 1
ATOM 837 C CA . CYS A 1 107 ? 6.206 11.996 -7.670 1.00 53.53 107 CYS A CA 1
ATOM 838 C C . CYS A 1 107 ? 5.562 12.604 -6.412 1.00 53.53 107 CYS A C 1
ATOM 840 O O . CYS A 1 107 ? 5.987 13.651 -5.916 1.00 53.53 107 CYS A O 1
ATOM 842 N N . CYS A 1 108 ? 4.544 11.921 -5.880 1.00 53.81 108 CYS A N 1
ATOM 843 C CA . CYS A 1 108 ? 3.645 12.459 -4.855 1.00 53.81 108 CYS A CA 1
ATOM 844 C C . CYS A 1 108 ? 4.048 12.123 -3.407 1.00 53.81 108 CYS A C 1
ATOM 846 O O . CYS A 1 108 ? 3.783 12.930 -2.509 1.00 53.81 108 CYS A O 1
ATOM 848 N N . THR A 1 109 ? 4.732 10.999 -3.162 1.00 62.69 109 THR A N 1
ATOM 849 C CA . THR A 1 109 ? 4.937 10.495 -1.792 1.00 62.69 109 THR A CA 1
ATOM 850 C C . 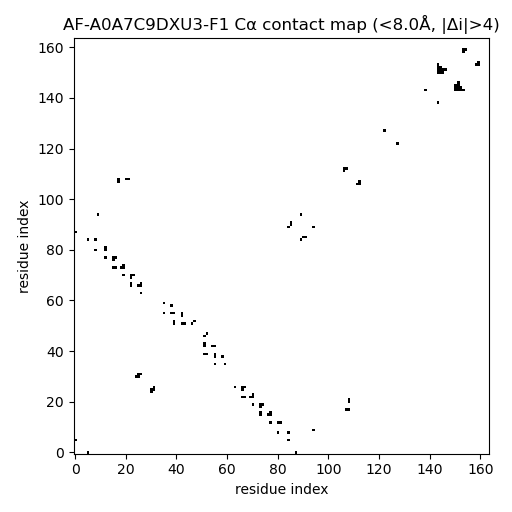THR A 1 109 ? 6.066 11.204 -1.036 1.00 62.69 109 THR A C 1
ATOM 852 O O . THR A 1 109 ? 7.130 11.537 -1.575 1.00 62.69 109 THR A O 1
ATOM 855 N N . GLU A 1 110 ? 5.856 11.424 0.264 1.00 59.84 110 GLU A N 1
ATOM 856 C CA . GLU A 1 110 ? 6.826 12.086 1.147 1.00 59.84 110 GLU A CA 1
ATOM 857 C C . GLU A 1 110 ? 8.116 11.265 1.311 1.00 59.84 110 GLU A C 1
ATOM 859 O O . GLU A 1 110 ? 9.208 11.830 1.405 1.00 59.84 110 GLU A O 1
ATOM 864 N N . ALA A 1 111 ? 8.028 9.931 1.276 1.00 58.78 111 ALA A N 1
ATOM 865 C CA . ALA A 1 111 ? 9.191 9.044 1.305 1.00 58.78 111 ALA A CA 1
ATOM 866 C C . ALA A 1 111 ? 10.083 9.193 0.058 1.00 58.78 111 ALA A C 1
ATOM 868 O O . ALA A 1 111 ? 11.310 9.062 0.149 1.00 58.78 111 ALA A O 1
ATOM 869 N N . TRP A 1 112 ? 9.487 9.478 -1.103 1.00 61.19 112 TRP A N 1
ATOM 870 C CA . TRP A 1 112 ? 10.225 9.713 -2.339 1.00 61.19 112 TRP A CA 1
ATOM 871 C C . TRP A 1 112 ? 10.826 11.121 -2.368 1.00 61.19 112 TRP A C 1
ATOM 873 O O . TRP A 1 112 ? 12.026 11.252 -2.597 1.00 61.19 112 TRP A O 1
ATOM 883 N N . LYS A 1 113 ? 10.067 12.161 -1.989 1.00 58.44 113 LYS A N 1
ATOM 884 C CA . LYS A 1 113 ? 10.596 13.534 -1.826 1.00 58.44 113 LYS A CA 1
ATOM 885 C C . LYS A 1 113 ? 11.792 13.588 -0.870 1.00 58.44 113 LYS A C 1
ATOM 887 O O . LYS A 1 113 ? 12.795 14.235 -1.165 1.00 58.44 113 LYS A O 1
ATOM 892 N N . LYS A 1 114 ? 11.732 12.858 0.251 1.00 60.75 114 LYS A N 1
ATOM 893 C CA . LYS A 1 114 ? 12.842 12.753 1.216 1.00 60.75 114 LYS A CA 1
ATOM 894 C C . LYS A 1 114 ? 14.066 12.032 0.640 1.00 60.75 114 LYS A C 1
ATOM 896 O O . LYS A 1 114 ? 15.187 12.405 0.975 1.00 60.75 114 LYS A O 1
ATOM 901 N N . ARG A 1 115 ? 13.896 11.030 -0.231 1.00 57.16 115 ARG A N 1
ATOM 902 C CA . ARG A 1 115 ? 15.015 10.335 -0.904 1.00 57.16 115 ARG A CA 1
ATOM 903 C C . ARG A 1 115 ? 15.606 11.142 -2.062 1.00 57.16 115 ARG A C 1
ATOM 905 O O . ARG A 1 115 ? 16.825 11.193 -2.202 1.00 57.16 115 ARG A O 1
ATOM 912 N N . ALA A 1 116 ? 14.762 11.807 -2.842 1.00 55.59 116 ALA A N 1
ATOM 913 C CA . ALA A 1 116 ? 15.139 12.576 -4.022 1.00 55.59 116 ALA A CA 1
ATOM 914 C C . ALA A 1 116 ? 15.604 14.010 -3.714 1.00 55.59 116 ALA A C 1
ATOM 916 O O . ALA A 1 116 ? 15.980 14.722 -4.637 1.00 55.59 116 ALA A O 1
ATOM 917 N N . HIS A 1 117 ? 15.649 14.445 -2.447 1.00 55.12 117 HIS A N 1
ATOM 918 C CA . HIS A 1 117 ? 16.061 15.813 -2.090 1.00 55.12 117 HIS A CA 1
ATOM 919 C C . HIS A 1 117 ? 17.482 16.200 -2.552 1.00 55.12 117 HIS A C 1
ATOM 921 O O . HIS A 1 117 ? 17.811 17.382 -2.599 1.00 55.12 117 HIS A O 1
ATOM 927 N N . TRP A 1 118 ? 18.320 15.218 -2.899 1.00 54.84 118 TRP A N 1
ATOM 928 C CA . TRP A 1 118 ? 19.649 15.432 -3.480 1.00 54.84 118 TRP A CA 1
ATOM 929 C C . TRP A 1 118 ? 19.646 15.530 -5.014 1.00 54.84 118 TRP A C 1
ATOM 931 O O . TRP A 1 118 ? 20.609 16.030 -5.597 1.00 54.84 118 TRP A O 1
ATOM 941 N N . VAL A 1 119 ? 18.603 15.038 -5.688 1.00 48.22 119 VAL A N 1
ATOM 942 C CA . VAL A 1 119 ? 18.514 15.005 -7.152 1.00 48.22 119 VAL A CA 1
ATOM 943 C C . VAL A 1 119 ? 18.274 16.427 -7.656 1.00 48.22 119 VAL A C 1
ATOM 945 O O . VAL A 1 119 ? 17.228 17.019 -7.417 1.00 48.22 119 VAL A O 1
ATOM 948 N N . GLY A 1 120 ? 19.279 16.993 -8.328 1.00 52.81 120 GLY A N 1
ATOM 949 C CA . GLY A 1 120 ? 19.265 18.381 -8.805 1.00 52.81 120 GLY A CA 1
ATOM 950 C C . GLY A 1 120 ? 19.901 19.397 -7.849 1.00 52.81 120 GLY A C 1
ATOM 951 O O . GLY A 1 120 ? 20.007 20.568 -8.209 1.00 52.81 120 GLY A O 1
ATOM 952 N N . SER A 1 121 ? 20.379 18.974 -6.672 1.00 57.34 121 SER A N 1
ATOM 953 C CA . SER A 1 121 ? 21.219 19.832 -5.834 1.00 57.34 121 SER A CA 1
ATOM 954 C C . SER A 1 121 ? 22.584 20.001 -6.497 1.00 57.34 121 SER A C 1
ATOM 956 O O . SER A 1 121 ? 23.281 19.021 -6.764 1.00 57.34 121 SER A O 1
ATOM 958 N N . GLU A 1 122 ? 22.989 21.244 -6.752 1.00 58.94 122 GLU A N 1
ATOM 959 C CA . GLU A 1 122 ? 24.337 21.530 -7.236 1.00 58.94 122 GLU A CA 1
ATOM 960 C C . GLU A 1 122 ? 25.364 21.054 -6.199 1.00 58.94 122 GLU A C 1
ATOM 962 O O . GLU A 1 122 ? 25.235 21.315 -4.999 1.00 58.94 122 GLU A O 1
ATOM 967 N N . ILE A 1 123 ? 26.379 20.318 -6.658 1.00 63.34 123 ILE A N 1
ATOM 968 C CA . ILE A 1 123 ? 27.475 19.860 -5.803 1.00 63.34 123 ILE A CA 1
ATOM 969 C C . ILE A 1 123 ? 28.233 21.105 -5.342 1.00 63.34 123 ILE A C 1
ATOM 971 O O . ILE A 1 123 ? 28.882 21.780 -6.142 1.00 63.34 123 ILE A O 1
ATOM 975 N N . THR A 1 124 ? 28.147 21.424 -4.053 1.00 73.12 124 THR A N 1
ATOM 976 C CA . THR A 1 124 ? 28.860 22.566 -3.480 1.00 73.12 124 THR A CA 1
ATOM 977 C C . THR A 1 124 ? 30.367 22.299 -3.451 1.00 73.12 124 THR A C 1
ATOM 979 O O . THR A 1 124 ? 30.818 21.151 -3.379 1.00 73.12 124 THR A O 1
ATOM 982 N N . ASN A 1 125 ? 31.174 23.363 -3.492 1.00 74.31 125 ASN A N 1
ATOM 983 C CA . ASN A 1 125 ? 32.637 23.241 -3.455 1.00 74.31 125 ASN A CA 1
ATOM 984 C C . ASN A 1 125 ? 33.138 22.466 -2.220 1.00 74.31 125 ASN A C 1
ATOM 986 O O . ASN A 1 125 ? 34.099 21.711 -2.336 1.00 74.31 125 ASN A O 1
ATOM 990 N N . ASP A 1 126 ? 32.443 22.565 -1.086 1.00 77.62 126 ASP A N 1
ATOM 991 C CA . ASP A 1 126 ? 32.773 21.856 0.157 1.00 77.62 126 ASP A CA 1
ATOM 992 C C . ASP A 1 126 ? 32.695 20.325 0.004 1.00 77.62 126 ASP A C 1
ATOM 994 O O . ASP A 1 126 ? 33.514 19.579 0.552 1.00 77.62 126 ASP A O 1
ATOM 998 N N . VAL A 1 127 ? 31.733 19.837 -0.788 1.00 77.44 127 VAL A N 1
ATOM 999 C CA . VAL A 1 127 ? 31.593 18.407 -1.103 1.00 77.44 127 VAL A CA 1
ATOM 1000 C C . VAL A 1 127 ? 32.720 17.962 -2.033 1.00 77.44 127 VAL A C 1
ATOM 1002 O O . VAL A 1 127 ? 33.306 16.899 -1.827 1.00 77.44 127 VAL A O 1
ATOM 1005 N N . VAL A 1 128 ? 33.085 18.790 -3.016 1.00 80.00 128 VAL A N 1
ATOM 1006 C CA . VAL A 1 128 ? 34.217 18.516 -3.919 1.00 80.00 128 VAL A CA 1
ATOM 1007 C C . VAL A 1 128 ? 35.535 18.444 -3.145 1.00 80.00 128 VAL A C 1
ATOM 1009 O O . VAL A 1 128 ? 36.363 17.571 -3.415 1.00 80.00 128 VAL A O 1
ATOM 1012 N N . GLU A 1 129 ? 35.744 19.336 -2.178 1.00 84.38 129 GLU A N 1
ATOM 1013 C CA . GLU A 1 129 ? 36.921 19.312 -1.308 1.00 84.38 129 GLU A CA 1
ATOM 1014 C C . GLU A 1 129 ? 36.933 18.079 -0.400 1.00 84.38 129 GLU A C 1
ATOM 1016 O O . GLU A 1 129 ? 37.953 17.391 -0.334 1.00 84.38 129 GLU A O 1
ATOM 1021 N N . SER A 1 130 ? 35.790 17.715 0.191 1.00 84.50 130 SER A N 1
ATOM 1022 C CA . SER A 1 130 ? 35.665 16.492 0.997 1.00 84.50 130 SER A CA 1
ATOM 1023 C C . SER A 1 130 ? 35.954 15.220 0.196 1.00 84.50 130 SER A C 1
ATOM 1025 O O . SER A 1 130 ? 36.643 14.327 0.689 1.00 84.50 130 SER A O 1
ATOM 1027 N N . ILE A 1 131 ? 35.489 15.137 -1.057 1.00 80.56 131 ILE A N 1
ATOM 1028 C CA . ILE A 1 131 ? 35.790 14.006 -1.949 1.00 80.56 131 ILE A CA 1
ATOM 1029 C C . ILE A 1 131 ? 37.293 13.939 -2.238 1.00 80.56 131 ILE A C 1
ATOM 1031 O O . ILE A 1 131 ? 37.893 12.871 -2.119 1.00 80.56 131 ILE A O 1
ATOM 1035 N N . LYS A 1 132 ? 37.923 15.077 -2.559 1.00 83.25 132 LYS A N 1
ATOM 1036 C CA . LYS A 1 132 ? 39.371 15.139 -2.817 1.00 83.25 132 LYS A CA 1
ATOM 1037 C C . LYS A 1 132 ? 40.190 14.723 -1.601 1.00 83.25 132 LYS A C 1
ATOM 1039 O O . LYS A 1 132 ? 41.209 14.050 -1.752 1.00 83.25 132 LYS A O 1
ATOM 1044 N N . ASP A 1 133 ? 39.780 15.121 -0.405 1.00 85.31 133 ASP A N 1
ATOM 1045 C CA . ASP A 1 133 ? 40.494 14.765 0.818 1.00 85.31 133 ASP A CA 1
ATOM 1046 C C . ASP A 1 133 ? 40.289 13.296 1.202 1.00 85.31 133 ASP A C 1
ATOM 1048 O O . ASP A 1 133 ? 41.257 12.631 1.581 1.00 85.31 133 ASP A O 1
ATOM 1052 N N . ALA A 1 134 ? 39.091 12.740 0.993 1.00 80.38 134 ALA A N 1
ATOM 1053 C CA . ALA A 1 134 ? 38.848 11.304 1.119 1.00 80.38 134 ALA A CA 1
ATOM 1054 C C . ALA A 1 134 ? 39.678 10.488 0.110 1.00 80.38 134 ALA A C 1
ATOM 1056 O O . ALA A 1 134 ? 40.254 9.461 0.470 1.00 80.38 134 ALA A O 1
ATOM 1057 N N . GLU A 1 135 ? 39.816 10.962 -1.131 1.00 77.50 135 GLU A N 1
ATOM 1058 C CA . GLU A 1 135 ? 40.628 10.315 -2.165 1.00 77.50 135 GLU A CA 1
ATOM 1059 C C . GLU A 1 135 ? 42.125 10.327 -1.817 1.00 77.50 135 GLU A C 1
ATOM 1061 O O . GLU A 1 135 ? 42.789 9.288 -1.887 1.00 77.50 135 GLU A O 1
ATOM 1066 N N . LYS A 1 136 ? 42.654 11.464 -1.342 1.00 80.44 136 LYS A N 1
ATOM 1067 C CA . LYS A 1 136 ? 44.028 11.544 -0.813 1.00 80.44 136 LYS A CA 1
ATOM 1068 C C . LYS A 1 136 ? 44.224 10.592 0.365 1.00 80.44 136 LYS A C 1
ATOM 1070 O O . LYS A 1 136 ? 45.252 9.924 0.456 1.00 80.44 136 LYS A O 1
ATOM 1075 N N . HIS A 1 137 ? 43.246 10.513 1.266 1.00 77.38 137 HIS A N 1
ATOM 1076 C CA . HIS A 1 137 ? 43.312 9.624 2.420 1.00 77.38 137 HIS A CA 1
ATOM 1077 C C . HIS A 1 137 ? 43.332 8.146 2.001 1.00 77.38 137 HIS A C 1
ATOM 1079 O O . HIS A 1 137 ? 44.149 7.371 2.499 1.00 77.38 137 HIS A O 1
ATOM 1085 N N . LEU A 1 138 ? 42.510 7.762 1.020 1.00 70.38 138 LEU A N 1
ATOM 1086 C CA . LEU A 1 138 ? 42.521 6.419 0.442 1.00 70.38 138 LEU A CA 1
ATOM 1087 C C . LEU A 1 138 ? 43.851 6.094 -0.249 1.00 70.38 138 LEU A C 1
ATOM 1089 O O . LEU A 1 138 ? 44.352 4.986 -0.077 1.00 70.38 138 LEU A O 1
ATOM 1093 N N . GLN A 1 139 ? 44.461 7.046 -0.960 1.00 67.25 139 GLN A N 1
ATOM 1094 C CA . GLN A 1 139 ? 45.790 6.867 -1.562 1.00 67.25 139 GLN A CA 1
ATOM 1095 C C . GLN A 1 139 ? 46.892 6.655 -0.514 1.00 67.25 139 GLN A C 1
ATOM 1097 O O . GLN A 1 139 ? 47.805 5.860 -0.738 1.00 67.25 139 GLN A O 1
ATOM 1102 N N . ILE A 1 140 ? 46.804 7.327 0.639 1.00 72.75 140 ILE A N 1
ATOM 1103 C CA . ILE A 1 140 ? 47.736 7.132 1.762 1.00 72.75 140 ILE A CA 1
ATOM 1104 C C . ILE A 1 140 ? 47.558 5.740 2.381 1.00 72.75 140 ILE A C 1
ATOM 1106 O O . ILE A 1 140 ? 48.546 5.072 2.687 1.00 72.75 140 ILE A O 1
ATOM 1110 N N . LEU A 1 141 ? 46.312 5.294 2.564 1.00 68.00 141 LEU A N 1
ATOM 1111 C CA . LEU A 1 141 ? 45.996 4.001 3.179 1.00 68.00 141 LEU A CA 1
ATOM 1112 C C . LEU A 1 141 ? 46.206 2.808 2.233 1.00 68.00 141 LEU A C 1
ATOM 1114 O O . LEU A 1 141 ? 46.482 1.702 2.698 1.00 68.00 141 LEU A O 1
ATOM 1118 N N . ARG A 1 142 ? 46.099 3.020 0.918 1.00 63.66 142 ARG A N 1
ATOM 1119 C CA . ARG A 1 142 ? 46.307 2.011 -0.132 1.00 63.66 142 ARG A CA 1
ATOM 1120 C C . ARG A 1 142 ? 47.343 2.501 -1.148 1.00 63.66 142 ARG A C 1
ATOM 1122 O O . ARG A 1 142 ? 46.992 2.798 -2.291 1.00 63.66 142 ARG A O 1
ATOM 1129 N N . PRO A 1 143 ? 48.628 2.600 -0.765 1.00 59.31 143 PRO A N 1
ATOM 1130 C CA . PRO A 1 143 ? 49.654 3.044 -1.690 1.00 59.31 143 PRO A CA 1
ATOM 1131 C C . PRO A 1 143 ? 49.787 2.018 -2.814 1.00 59.31 143 PRO A C 1
ATOM 1133 O O . PRO A 1 143 ? 50.183 0.873 -2.586 1.00 59.31 143 PRO A O 1
ATOM 1136 N N . VAL A 1 144 ? 49.459 2.439 -4.034 1.00 56.84 144 VAL A N 1
ATOM 1137 C CA . VAL A 1 144 ? 49.578 1.622 -5.241 1.00 56.84 144 VAL A CA 1
ATOM 1138 C C . VAL A 1 144 ? 51.030 1.165 -5.387 1.00 56.84 144 VAL A C 1
ATOM 1140 O O . VAL A 1 144 ? 51.937 1.957 -5.654 1.00 56.84 144 VAL A O 1
ATOM 1143 N N . ARG A 1 145 ? 51.283 -0.129 -5.170 1.00 57.28 145 ARG A N 1
ATOM 1144 C CA . ARG A 1 145 ? 52.637 -0.688 -5.246 1.00 57.28 145 ARG A CA 1
ATOM 1145 C C . ARG A 1 145 ? 52.988 -0.962 -6.703 1.00 57.28 145 ARG A C 1
ATOM 1147 O O . ARG A 1 145 ? 52.380 -1.809 -7.350 1.00 57.28 145 ARG A O 1
ATOM 1154 N N . SER A 1 146 ? 54.016 -0.289 -7.215 1.00 54.16 146 SER A N 1
ATOM 1155 C CA . SER A 1 146 ? 54.633 -0.661 -8.491 1.00 54.16 146 SER A CA 1
ATOM 1156 C C . SER A 1 146 ? 55.824 -1.588 -8.246 1.00 54.16 146 SER A C 1
ATOM 1158 O O . SER A 1 146 ? 56.630 -1.376 -7.338 1.00 54.16 146 SER A O 1
ATOM 1160 N N . LYS A 1 147 ? 55.948 -2.647 -9.049 1.00 50.72 147 LYS A N 1
ATOM 1161 C CA . LYS A 1 147 ? 57.149 -3.492 -9.083 1.00 50.72 147 LYS A CA 1
ATOM 1162 C C . LYS A 1 147 ? 57.544 -3.676 -10.543 1.00 50.72 147 LYS A C 1
ATOM 1164 O O . LYS A 1 147 ? 56.727 -4.099 -11.355 1.00 50.72 147 LYS A O 1
ATOM 1169 N N . ASN A 1 148 ? 58.784 -3.324 -10.884 1.00 51.03 148 ASN A N 1
ATOM 1170 C CA . ASN A 1 148 ? 59.335 -3.383 -12.246 1.00 51.03 148 ASN A CA 1
ATOM 1171 C C . ASN A 1 148 ? 58.518 -2.598 -13.298 1.00 51.03 148 ASN A C 1
ATOM 1173 O O . ASN A 1 148 ? 58.282 -3.093 -14.398 1.00 51.03 148 ASN A O 1
ATOM 1177 N N . GLY A 1 149 ? 58.055 -1.390 -12.960 1.00 58.56 149 GLY A N 1
ATOM 1178 C CA . GLY A 1 149 ? 57.380 -0.493 -13.912 1.00 58.56 149 GLY A CA 1
ATOM 1179 C C . GLY A 1 149 ? 55.944 -0.878 -14.284 1.00 58.56 149 GLY A C 1
ATOM 1180 O O . GLY A 1 149 ? 55.346 -0.218 -15.127 1.00 58.56 149 GLY A O 1
ATOM 1181 N N . LYS A 1 150 ? 55.367 -1.915 -13.660 1.00 55.81 150 LYS A N 1
ATOM 1182 C CA . LYS A 1 150 ? 53.942 -2.248 -13.784 1.00 55.81 150 LYS A CA 1
ATOM 1183 C C . LYS A 1 150 ? 53.201 -1.862 -12.507 1.00 55.81 150 LYS A C 1
ATOM 1185 O O . LYS A 1 150 ? 53.627 -2.216 -11.405 1.00 55.81 150 LYS A O 1
ATOM 1190 N N . ILE A 1 151 ? 52.107 -1.127 -12.681 1.00 58.19 151 ILE A N 1
ATOM 1191 C CA . ILE A 1 151 ? 51.165 -0.758 -11.625 1.00 58.19 151 ILE A CA 1
ATOM 1192 C C . ILE A 1 151 ? 50.353 -2.013 -11.275 1.00 58.19 151 ILE A C 1
ATOM 1194 O O . ILE A 1 151 ? 49.716 -2.597 -12.153 1.00 58.19 151 ILE A O 1
ATOM 1198 N N . LEU A 1 152 ? 50.428 -2.474 -10.024 1.00 57.03 152 LEU A N 1
ATOM 1199 C CA . LEU A 1 152 ? 49.552 -3.525 -9.505 1.00 57.03 152 LEU A CA 1
ATOM 1200 C C . LEU A 1 152 ? 48.330 -2.831 -8.903 1.00 57.03 152 LEU A C 1
ATOM 1202 O O . LEU A 1 152 ? 48.408 -2.306 -7.796 1.00 57.03 152 LEU A O 1
ATOM 1206 N N . GLU A 1 153 ? 47.227 -2.782 -9.645 1.00 55.22 153 GLU A N 1
ATOM 1207 C CA . GLU A 1 153 ? 45.953 -2.335 -9.084 1.00 55.22 153 GLU A CA 1
ATOM 1208 C C . GLU A 1 153 ? 45.391 -3.442 -8.185 1.00 55.22 153 GLU A C 1
ATOM 1210 O O . GLU A 1 153 ? 45.072 -4.542 -8.643 1.00 55.22 153 GLU A O 1
ATOM 1215 N N . GLU A 1 154 ? 45.309 -3.170 -6.884 1.00 51.69 154 GLU A N 1
ATOM 1216 C CA . GLU A 1 154 ? 44.519 -3.981 -5.962 1.00 51.69 154 GLU A CA 1
ATOM 1217 C C . GLU A 1 154 ? 43.040 -3.679 -6.224 1.00 51.69 154 GLU A C 1
ATOM 1219 O O . GLU A 1 154 ? 42.569 -2.568 -5.984 1.00 51.69 154 GLU A O 1
ATOM 1224 N N . GLY A 1 155 ? 42.292 -4.665 -6.728 1.00 52.47 155 GLY A N 1
ATOM 1225 C CA . GLY A 1 155 ? 40.835 -4.558 -6.810 1.00 52.47 155 GLY A CA 1
ATOM 1226 C C . GLY A 1 155 ? 40.216 -4.332 -5.423 1.00 52.47 155 GLY A C 1
ATOM 1227 O O . GLY A 1 155 ? 40.824 -4.655 -4.402 1.00 52.47 155 GLY A O 1
ATOM 1228 N N . ALA A 1 156 ? 38.981 -3.823 -5.368 1.00 50.31 1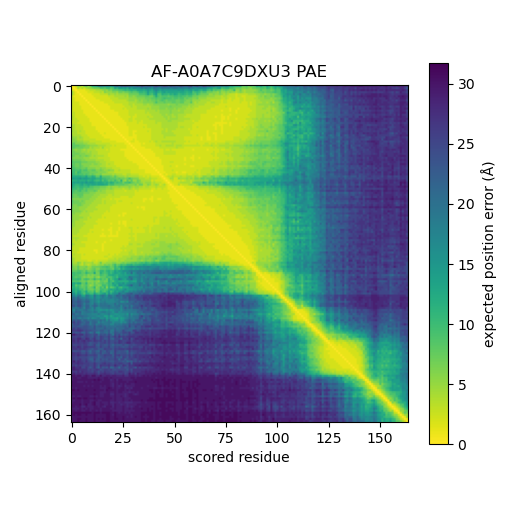56 ALA A N 1
ATOM 1229 C CA . ALA A 1 156 ? 38.299 -3.407 -4.130 1.00 50.31 156 ALA A CA 1
ATOM 1230 C C . ALA A 1 156 ? 38.226 -4.477 -3.011 1.00 50.31 156 ALA A C 1
ATOM 1232 O O . ALA A 1 156 ? 38.042 -4.128 -1.848 1.00 50.31 156 ALA A O 1
ATOM 1233 N N . SER A 1 157 ? 38.428 -5.756 -3.348 1.00 53.34 157 SER A N 1
ATOM 1234 C CA . SER A 1 157 ? 38.487 -6.900 -2.427 1.00 53.34 157 SER A CA 1
ATOM 1235 C C . SER A 1 157 ? 39.855 -7.117 -1.747 1.00 53.34 157 SER A C 1
ATOM 1237 O O . SER A 1 157 ? 39.971 -8.019 -0.919 1.00 53.34 157 SER A O 1
ATOM 1239 N N . GLY A 1 158 ? 40.912 -6.381 -2.113 1.00 51.72 158 GLY A N 1
ATOM 1240 C CA . GLY A 1 158 ? 42.276 -6.595 -1.598 1.00 51.72 158 GLY A CA 1
ATOM 1241 C C . GLY A 1 158 ? 42.947 -7.897 -2.066 1.00 51.72 158 GLY A C 1
ATOM 1242 O O . GL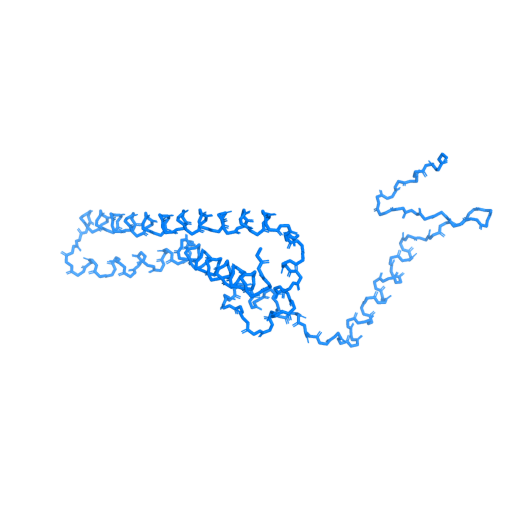Y A 1 158 ? 44.033 -8.237 -1.601 1.00 51.72 158 GLY A O 1
ATOM 1243 N N . TYR A 1 159 ? 42.328 -8.643 -2.987 1.00 42.75 159 TYR A N 1
ATOM 1244 C CA . TYR A 1 159 ? 42.888 -9.879 -3.528 1.00 42.75 159 TYR A CA 1
ATOM 1245 C C . TYR A 1 159 ? 43.654 -9.595 -4.823 1.00 42.75 159 TYR A C 1
ATOM 1247 O O . TYR A 1 159 ? 43.079 -9.181 -5.831 1.00 42.75 159 TYR A O 1
ATOM 1255 N N . LEU A 1 160 ? 44.963 -9.855 -4.811 1.00 51.19 160 LEU A N 1
ATOM 1256 C CA . LEU A 1 160 ? 45.799 -9.849 -6.009 1.00 51.19 160 LEU A CA 1
ATOM 1257 C C . LEU A 1 160 ? 45.512 -11.121 -6.816 1.00 51.19 160 LEU A C 1
ATOM 1259 O O . LEU A 1 160 ? 46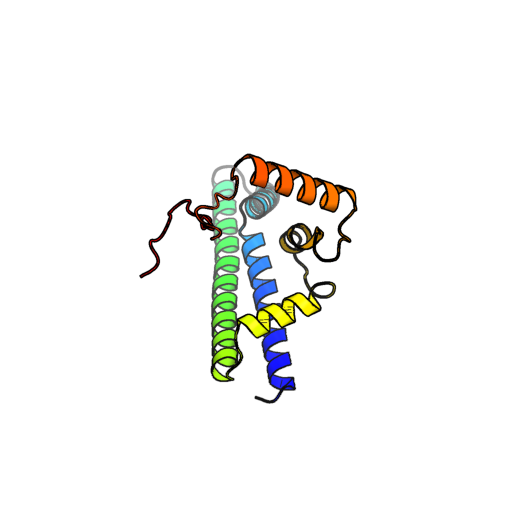.179 -12.145 -6.655 1.00 51.19 160 LEU A O 1
ATOM 1263 N N . GLY A 1 161 ? 44.506 -11.069 -7.687 1.00 44.06 161 GLY A N 1
ATOM 1264 C CA . GLY A 1 161 ? 44.320 -12.095 -8.707 1.00 44.06 161 GLY A CA 1
ATOM 1265 C C . GLY A 1 161 ? 45.568 -12.161 -9.587 1.00 44.06 161 GLY A C 1
ATOM 1266 O O . GLY A 1 161 ? 45.906 -11.194 -10.270 1.00 44.06 161 GLY A O 1
ATOM 1267 N N . LYS A 1 162 ? 46.287 -13.290 -9.572 1.00 40.41 162 LYS A N 1
ATOM 1268 C CA . LYS A 1 162 ? 47.316 -13.555 -10.585 1.00 40.41 162 LYS A CA 1
ATOM 1269 C C . LYS A 1 162 ? 46.630 -13.503 -11.953 1.00 40.41 162 LYS A C 1
ATOM 1271 O O . LYS A 1 162 ? 45.742 -14.312 -12.205 1.00 40.41 162 LYS A O 1
ATOM 1276 N N . LYS A 1 163 ? 47.042 -12.577 -12.824 1.00 42.94 163 LYS A N 1
ATOM 1277 C CA . LYS A 1 163 ? 46.710 -12.660 -14.253 1.00 42.94 163 LYS A CA 1
ATOM 1278 C C . LYS A 1 163 ? 47.263 -13.986 -14.789 1.00 42.94 163 LYS A C 1
ATOM 1280 O O . LYS A 1 163 ? 48.469 -14.217 -14.668 1.00 42.94 163 LYS A O 1
ATOM 1285 N N . VAL A 1 164 ? 46.373 -14.834 -15.305 1.00 33.66 164 VAL A N 1
ATOM 1286 C CA . VAL A 1 164 ? 46.701 -15.910 -16.254 1.00 33.66 164 VAL A CA 1
ATOM 1287 C C . VAL A 1 164 ? 46.905 -15.273 -17.621 1.00 33.66 164 VAL A C 1
ATOM 1289 O O . VAL A 1 164 ? 46.132 -14.339 -17.936 1.00 33.66 164 VAL A O 1
#